Protein AF-A0AAP3EL34-F1 (afdb_monomer_lite)

Radius of gyration: 12.4 Å; chains: 1; bounding box: 31×26×22 Å

Organism: Escherichia coli (NCBI:txid562)

Foldseek 3Di:
DDPVQQKDWDDDPPDPDIDIDHNVVCVVVDDDDDDDPDD

pLDDT: mean 87.45, std 6.22, range [62.16, 93.75]

Secondary structure (DSSP, 8-state):
-BTTTTEEEE--TT--SPEEEEHHHHHHH----PPPPP-

InterPro domains:
  IPR025317 Protein of unknown function DUF4222 [PF13973] (5-32)

Structure (mmCIF, N/CA/C/O backbone):
data_AF-A0AAP3EL34-F1
#
_entry.id   AF-A0AAP3EL34-F1
#
loop_
_atom_site.group_PDB
_atom_site.id
_atom_site.type_symbol
_atom_site.label_atom_id
_atom_site.label_alt_i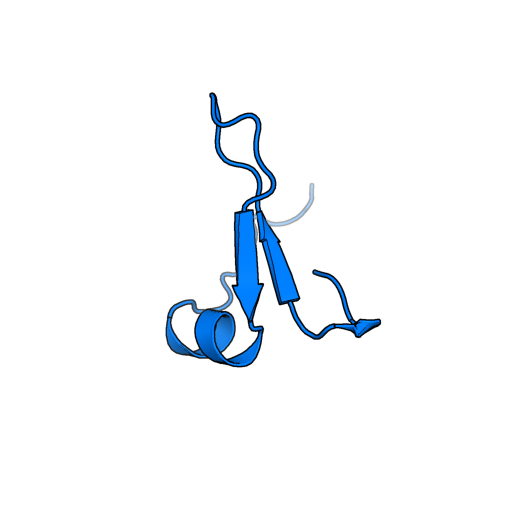d
_atom_site.label_comp_id
_atom_site.label_asym_id
_atom_site.label_entity_id
_atom_site.label_seq_id
_atom_site.pdbx_PDB_ins_code
_atom_site.Cartn_x
_atom_site.Cartn_y
_atom_site.Cartn_z
_atom_site.occupancy
_atom_site.B_iso_or_equiv
_atom_site.auth_seq_id
_atom_site.auth_comp_id
_atom_site.auth_asym_id
_atom_site.auth_atom_id
_atom_site.pdbx_PDB_model_num
ATOM 1 N N . TRP A 1 1 ? 1.263 -1.646 4.038 1.00 83.50 1 TRP A N 1
ATOM 2 C CA . TRP A 1 1 ? 0.069 -2.315 4.593 1.00 83.50 1 TRP A CA 1
ATOM 3 C C . TRP A 1 1 ? -0.583 -1.354 5.572 1.00 83.50 1 TRP A C 1
ATOM 5 O O . TRP A 1 1 ? 0.139 -0.837 6.412 1.00 83.50 1 TRP A O 1
ATOM 15 N N . GLU A 1 2 ? -1.881 -1.078 5.444 1.00 88.88 2 GLU A N 1
ATOM 16 C CA . GLU A 1 2 ? -2.633 -0.201 6.349 1.00 88.88 2 GLU A CA 1
ATOM 17 C C . GLU A 1 2 ? -3.735 -1.016 7.057 1.00 88.88 2 GLU A C 1
ATOM 19 O O . GLU A 1 2 ? -4.719 -1.408 6.418 1.00 88.88 2 GLU A O 1
ATOM 24 N N . PRO A 1 3 ? -3.565 -1.327 8.356 1.00 87.75 3 PRO A N 1
ATOM 25 C CA . PRO A 1 3 ? -4.455 -2.234 9.077 1.00 87.75 3 PRO A CA 1
ATOM 26 C C . PRO A 1 3 ? -5.840 -1.641 9.362 1.00 87.75 3 PRO A C 1
ATOM 28 O O . PRO A 1 3 ? -6.816 -2.385 9.348 1.00 87.75 3 PRO A O 1
ATOM 31 N N . GLU A 1 4 ? -5.936 -0.325 9.572 1.00 93.75 4 GLU A N 1
ATOM 32 C CA . GLU A 1 4 ? -7.183 0.370 9.932 1.00 93.75 4 GLU A CA 1
ATOM 33 C C . GLU A 1 4 ? -8.251 0.262 8.838 1.00 93.75 4 GLU A C 1
ATOM 35 O O . GLU A 1 4 ? -9.423 0.027 9.116 1.00 93.75 4 GLU A O 1
ATOM 40 N N . THR A 1 5 ? -7.837 0.373 7.578 1.00 90.12 5 THR A N 1
ATOM 41 C CA . THR A 1 5 ? -8.725 0.326 6.405 1.00 90.12 5 THR A CA 1
ATOM 42 C C . THR A 1 5 ? -8.610 -0.983 5.626 1.00 90.12 5 THR A C 1
ATOM 44 O O . THR A 1 5 ? -9.225 -1.151 4.573 1.00 90.12 5 THR A O 1
ATOM 47 N N . GLN A 1 6 ? -7.805 -1.917 6.132 1.00 92.38 6 GLN A N 1
ATOM 48 C CA . GLN A 1 6 ? -7.499 -3.193 5.502 1.00 92.38 6 GLN A CA 1
ATOM 49 C C . GLN A 1 6 ? -7.081 -3.070 4.026 1.00 92.38 6 GLN A C 1
ATOM 51 O O . GLN A 1 6 ? -7.592 -3.792 3.164 1.00 92.38 6 GLN A O 1
ATOM 56 N N . ARG A 1 7 ? -6.130 -2.182 3.713 1.00 92.25 7 ARG A N 1
ATOM 57 C CA . ARG A 1 7 ? -5.620 -1.987 2.342 1.00 92.25 7 ARG A CA 1
ATOM 58 C C . ARG A 1 7 ? -4.103 -2.107 2.244 1.00 92.25 7 ARG A C 1
ATOM 60 O O . ARG A 1 7 ? -3.350 -1.780 3.157 1.00 92.25 7 ARG A O 1
ATOM 67 N N . VAL A 1 8 ? -3.633 -2.580 1.099 1.00 92.69 8 VAL A N 1
ATOM 68 C CA . VAL A 1 8 ? -2.217 -2.588 0.735 1.00 92.69 8 VAL A CA 1
ATOM 69 C C . VAL A 1 8 ? -1.954 -1.372 -0.135 1.00 92.69 8 VAL A C 1
ATOM 71 O O . VAL A 1 8 ? -2.537 -1.253 -1.208 1.00 92.69 8 VAL A O 1
ATOM 74 N N . ILE A 1 9 ? -1.082 -0.485 0.337 1.00 91.81 9 ILE A N 1
ATOM 75 C CA . ILE A 1 9 ? -0.580 0.665 -0.416 1.00 91.81 9 ILE A CA 1
ATOM 76 C C . ILE A 1 9 ? 0.744 0.256 -1.050 1.00 91.81 9 ILE A C 1
ATOM 78 O O . ILE A 1 9 ? 1.598 -0.320 -0.370 1.00 91.81 9 ILE A O 1
ATOM 82 N N . TYR A 1 10 ? 0.904 0.538 -2.337 1.00 87.00 10 TYR A N 1
ATOM 83 C CA . TYR A 1 10 ? 2.133 0.268 -3.070 1.00 87.00 10 TYR A CA 1
ATOM 84 C C . TYR A 1 10 ? 2.523 1.476 -3.914 1.00 87.00 10 TYR A C 1
ATOM 86 O O . TYR A 1 10 ? 1.680 2.205 -4.434 1.00 87.00 10 TYR A O 1
ATOM 94 N N . LEU A 1 11 ? 3.830 1.690 -4.035 1.00 84.75 11 LEU A N 1
ATOM 95 C CA . LEU A 1 11 ? 4.384 2.778 -4.827 1.00 84.75 11 LEU A CA 1
ATOM 96 C C . LEU A 1 11 ? 4.683 2.274 -6.232 1.00 84.75 11 LEU A C 1
ATOM 98 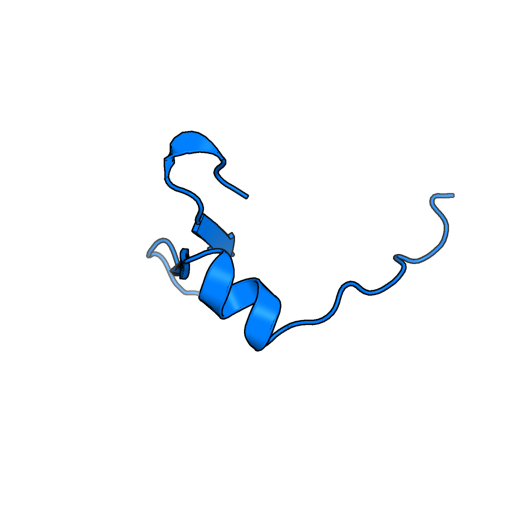O O . LEU A 1 11 ? 5.265 1.204 -6.416 1.00 84.75 11 LEU A O 1
ATOM 102 N N . ARG A 1 12 ? 4.304 3.070 -7.228 1.00 87.00 12 ARG A N 1
ATOM 103 C CA . ARG A 1 12 ? 4.679 2.846 -8.620 1.00 87.00 12 ARG A CA 1
ATOM 104 C C . ARG A 1 12 ? 5.605 3.973 -9.053 1.00 87.00 12 ARG A C 1
ATOM 106 O O . ARG A 1 12 ? 5.299 5.143 -8.842 1.00 87.00 12 ARG A O 1
ATOM 113 N N . LYS A 1 13 ? 6.736 3.613 -9.664 1.00 89.75 13 LYS A N 1
ATOM 114 C CA . LYS A 1 13 ? 7.664 4.593 -10.236 1.00 89.75 13 LYS A CA 1
ATOM 115 C C . LYS A 1 13 ? 6.927 5.449 -11.274 1.00 89.75 13 LYS A C 1
ATOM 117 O O . LYS A 1 13 ? 6.142 4.912 -12.054 1.00 89.75 13 LYS A O 1
ATOM 122 N N . ASP A 1 14 ? 7.173 6.757 -11.244 1.00 90.19 14 ASP A N 1
ATOM 123 C CA . ASP A 1 14 ? 6.590 7.751 -12.157 1.00 90.19 14 ASP A CA 1
ATOM 124 C C . ASP A 1 14 ? 5.059 7.893 -12.065 1.00 90.19 14 ASP A C 1
ATOM 126 O O . ASP A 1 14 ? 4.416 8.416 -12.974 1.00 90.19 14 ASP A O 1
ATOM 130 N N . TYR A 1 15 ? 4.458 7.455 -10.953 1.00 87.31 15 TYR A N 1
ATOM 131 C CA . TYR A 1 15 ? 3.040 7.654 -10.682 1.00 87.31 15 TYR A CA 1
ATOM 132 C C . TYR A 1 15 ? 2.865 8.465 -9.390 1.00 87.31 15 TYR A C 1
ATOM 134 O O . TYR A 1 15 ? 3.140 7.950 -8.307 1.00 87.31 15 TYR A O 1
ATOM 142 N N . PRO A 1 16 ? 2.435 9.737 -9.477 1.00 83.06 16 PRO A N 1
ATOM 143 C CA . PRO A 1 16 ? 2.389 10.632 -8.320 1.00 83.06 16 PRO A CA 1
ATOM 144 C C . PRO A 1 16 ? 1.234 10.326 -7.357 1.00 83.06 16 PRO A C 1
ATOM 146 O O . PRO A 1 16 ? 1.211 10.853 -6.249 1.00 83.06 16 PRO A O 1
ATOM 149 N N . HIS A 1 17 ? 0.265 9.504 -7.766 1.00 88.31 17 HIS A N 1
ATOM 150 C CA . HIS A 1 17 ? -0.884 9.159 -6.935 1.00 88.31 17 HIS A CA 1
ATOM 151 C C . HIS A 1 17 ? -0.638 7.893 -6.112 1.00 88.31 17 HIS A C 1
ATOM 153 O O . HIS A 1 17 ? -0.004 6.937 -6.564 1.00 88.31 17 HIS A O 1
ATOM 159 N N . GLU A 1 18 ? -1.221 7.861 -4.916 1.00 86.19 18 GLU A N 1
ATOM 160 C CA . GLU A 1 18 ? -1.227 6.676 -4.064 1.00 86.19 18 GLU A CA 1
ATOM 161 C C . GLU A 1 18 ? -1.990 5.533 -4.751 1.00 86.19 18 GLU A C 1
ATOM 163 O O . GLU A 1 18 ? -3.165 5.670 -5.096 1.00 86.19 18 GLU A O 1
ATOM 168 N N . CYS A 1 19 ? -1.325 4.393 -4.957 1.00 90.06 19 CYS A N 1
ATOM 169 C CA . CYS A 1 19 ? -1.989 3.174 -5.405 1.00 90.06 19 CYS A CA 1
ATOM 170 C C . CYS A 1 19 ? -2.326 2.310 -4.195 1.00 90.06 19 CYS A C 1
ATOM 172 O O . CYS A 1 19 ? -1.458 2.030 -3.366 1.00 90.06 19 CYS A O 1
ATOM 174 N N . PHE A 1 20 ? -3.570 1.840 -4.119 1.00 92.69 20 PHE A N 1
ATOM 175 C CA . PHE A 1 20 ? -4.001 0.936 -3.064 1.00 92.69 20 PHE A CA 1
ATOM 176 C C . PHE A 1 20 ? -4.892 -0.184 -3.604 1.00 92.69 20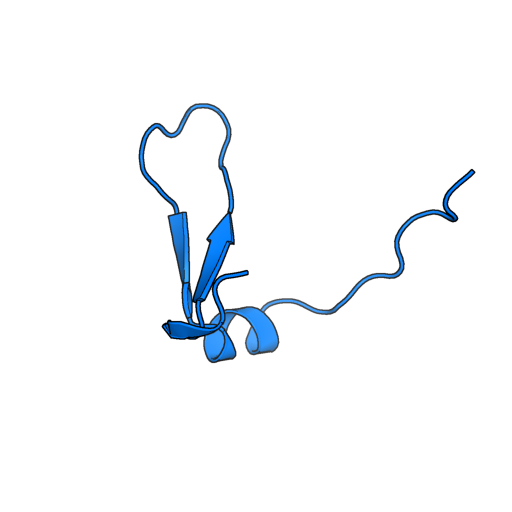 PHE A C 1
ATOM 178 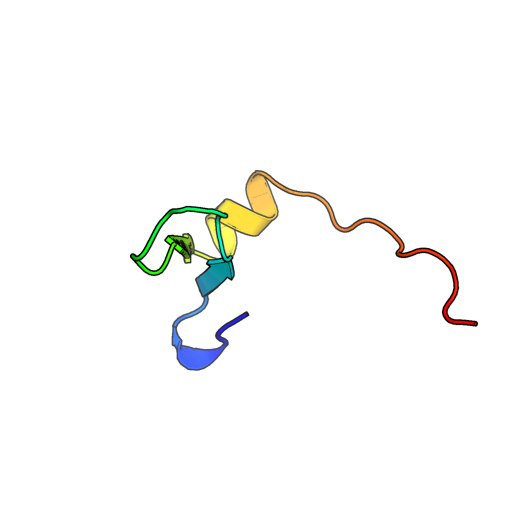O O . PHE A 1 20 ? -5.624 -0.015 -4.578 1.00 92.69 20 PHE A O 1
ATOM 185 N N . SER A 1 21 ? -4.846 -1.335 -2.939 1.00 91.81 21 SER A N 1
ATOM 186 C CA . SER A 1 21 ? -5.741 -2.466 -3.180 1.00 91.81 21 SER A CA 1
ATOM 187 C C . SER A 1 21 ? -6.314 -2.963 -1.852 1.00 91.81 21 SER A C 1
ATOM 189 O O . SER A 1 21 ? -5.566 -3.049 -0.874 1.00 91.81 21 SER A O 1
ATOM 191 N N . PRO A 1 22 ? -7.611 -3.312 -1.772 1.00 93.62 22 PRO A N 1
ATOM 192 C CA . PRO A 1 22 ? -8.161 -3.982 -0.597 1.00 93.62 22 PRO A CA 1
ATOM 193 C C . PRO A 1 22 ? -7.373 -5.254 -0.261 1.00 93.62 22 PRO A C 1
ATOM 195 O O . PRO A 1 22 ? -7.002 -6.009 -1.163 1.00 93.62 22 PRO A O 1
ATOM 198 N N . LEU A 1 23 ? -7.166 -5.534 1.029 1.00 91.06 23 LEU A N 1
ATOM 199 C CA . LEU A 1 23 ? -6.366 -6.675 1.489 1.00 91.06 23 LEU A CA 1
ATOM 200 C C . LEU A 1 23 ? -6.857 -7.996 0.906 1.00 91.06 23 LEU A C 1
ATOM 202 O O . LEU A 1 23 ? -6.053 -8.815 0.477 1.00 91.06 23 LEU A O 1
ATOM 206 N N . TRP A 1 24 ? -8.175 -8.205 0.892 1.00 91.00 24 TRP A N 1
ATOM 207 C CA . TRP A 1 24 ? -8.775 -9.442 0.395 1.00 91.00 24 TRP A CA 1
ATOM 208 C C . TRP A 1 24 ? -8.460 -9.673 -1.086 1.00 91.00 24 TRP A C 1
ATOM 210 O O . TRP A 1 24 ? -8.206 -10.803 -1.491 1.00 91.00 24 TRP A O 1
ATOM 220 N N . LYS A 1 25 ? -8.426 -8.603 -1.890 1.00 93.50 25 LYS A N 1
ATOM 221 C CA . LYS A 1 25 ? -8.084 -8.678 -3.311 1.00 93.50 25 LYS A CA 1
ATOM 222 C C . LYS A 1 25 ? -6.591 -8.936 -3.475 1.00 93.50 25 LYS A C 1
ATOM 224 O O . LYS A 1 25 ? -6.208 -9.812 -4.239 1.00 93.50 25 LYS A O 1
ATOM 229 N N . PHE A 1 26 ? -5.762 -8.232 -2.708 1.00 91.88 26 PHE A N 1
ATOM 230 C CA . PHE A 1 26 ? -4.319 -8.445 -2.718 1.00 91.88 26 PHE A CA 1
ATOM 231 C C . PHE A 1 26 ? -3.949 -9.892 -2.350 1.00 91.88 26 PHE A C 1
ATOM 233 O O . PHE A 1 26 ? -3.209 -10.529 -3.082 1.00 91.88 26 PHE A O 1
ATOM 240 N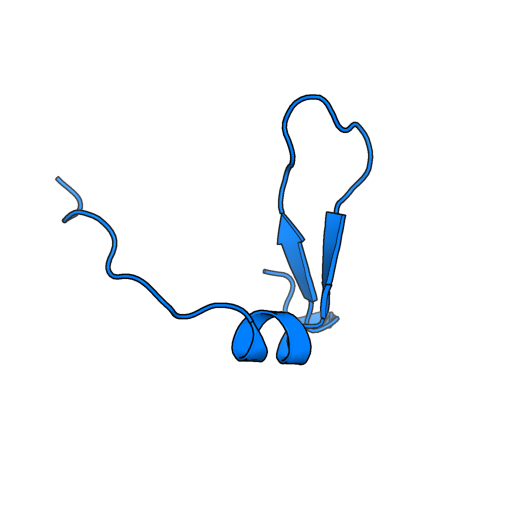 N . ARG A 1 27 ? -4.534 -10.456 -1.285 1.00 89.75 27 ARG A N 1
ATOM 241 C CA . ARG A 1 27 ? -4.308 -11.855 -0.869 1.00 89.75 27 ARG A CA 1
ATOM 242 C C . ARG A 1 27 ? -4.812 -12.899 -1.869 1.00 89.75 27 ARG A C 1
ATOM 244 O O . ARG A 1 27 ? -4.330 -14.022 -1.852 1.00 89.75 27 ARG A O 1
ATOM 251 N N . ARG A 1 28 ? -5.808 -12.559 -2.693 1.00 93.06 28 ARG A N 1
ATOM 252 C CA . ARG A 1 28 ? -6.304 -13.437 -3.763 1.00 93.06 28 ARG A CA 1
ATOM 253 C C . ARG A 1 28 ? -5.334 -13.473 -4.944 1.00 93.06 28 ARG A C 1
ATOM 255 O O . ARG A 1 28 ? -5.132 -14.533 -5.523 1.00 93.06 28 ARG A O 1
ATOM 262 N N . ASP A 1 29 ? -4.790 -12.314 -5.307 1.00 92.50 29 ASP A N 1
ATOM 263 C CA . ASP A 1 29 ? -4.020 -12.135 -6.542 1.00 92.50 29 ASP A CA 1
ATOM 264 C C . ASP A 1 29 ? -2.503 -12.322 -6.339 1.00 92.50 29 ASP A C 1
ATOM 266 O O . ASP A 1 29 ? -1.783 -12.552 -7.308 1.00 92.50 29 ASP A O 1
ATOM 270 N N . PHE A 1 30 ? -2.011 -12.238 -5.099 1.00 89.19 30 PHE A N 1
ATOM 271 C CA . PHE A 1 30 ? -0.590 -12.310 -4.759 1.00 89.19 30 PHE A CA 1
ATOM 272 C C . PHE A 1 30 ? -0.326 -13.356 -3.672 1.00 89.19 30 PHE A C 1
ATOM 274 O O . PHE A 1 30 ? -1.093 -13.487 -2.718 1.00 89.19 30 PHE A O 1
ATOM 281 N N . VAL A 1 31 ? 0.798 -14.062 -3.804 1.00 87.00 31 VAL A N 1
ATOM 282 C CA . VAL A 1 31 ? 1.316 -15.007 -2.809 1.00 87.00 31 VAL A CA 1
ATOM 283 C C . VAL A 1 31 ? 2.491 -14.380 -2.064 1.00 87.00 31 VAL A C 1
ATOM 285 O O . VAL A 1 31 ? 3.240 -13.580 -2.627 1.00 87.00 31 VAL A O 1
ATOM 288 N N . GLU A 1 32 ? 2.633 -14.716 -0.787 1.00 85.25 32 GLU A N 1
ATOM 289 C CA . GLU A 1 32 ? 3.809 -14.352 -0.005 1.00 85.25 32 GLU A CA 1
ATOM 290 C C . GLU A 1 32 ? 5.039 -15.089 -0.555 1.00 85.25 32 GLU A C 1
ATOM 292 O O . GLU A 1 32 ? 5.002 -16.301 -0.764 1.00 85.25 32 GLU A O 1
ATOM 297 N N . CYS A 1 33 ? 6.118 -14.351 -0.810 1.00 83.50 33 CYS A N 1
ATOM 298 C CA . CYS A 1 33 ? 7.401 -14.915 -1.213 1.00 83.50 33 CYS A CA 1
ATOM 299 C C . CYS A 1 33 ? 8.399 -14.738 -0.072 1.00 83.50 33 CYS A C 1
ATOM 301 O O . CYS A 1 33 ? 8.470 -13.659 0.519 1.00 83.50 33 CYS A O 1
ATOM 303 N N . GLU A 1 34 ? 9.208 -15.764 0.191 1.00 85.06 34 GLU A N 1
ATOM 304 C CA . GLU A 1 34 ? 10.347 -15.627 1.095 1.00 85.06 34 GLU A CA 1
ATOM 305 C C . GLU A 1 34 ? 11.332 -14.607 0.509 1.00 85.06 34 GLU A C 1
ATOM 307 O O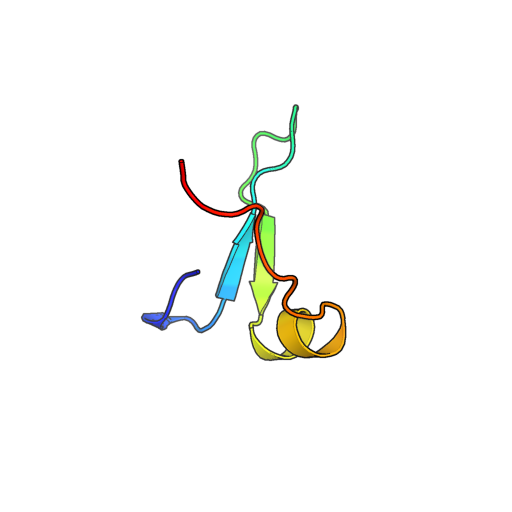 . GLU A 1 34 ? 11.755 -14.705 -0.647 1.00 85.06 34 GLU A O 1
ATOM 312 N N . GLY A 1 35 ? 11.650 -13.578 1.295 1.00 80.19 35 GLY A N 1
ATOM 313 C CA . GLY A 1 35 ? 12.690 -12.623 0.934 1.00 80.19 35 GLY A CA 1
ATOM 314 C C . GLY A 1 35 ? 14.067 -13.296 0.937 1.00 80.19 35 GLY A C 1
ATOM 315 O O . GLY A 1 35 ? 14.248 -14.318 1.603 1.00 80.19 35 GLY A O 1
ATOM 316 N N . PRO A 1 36 ? 15.063 -12.735 0.229 1.00 79.06 36 PRO A N 1
ATOM 317 C CA . PRO A 1 36 ? 16.439 -13.178 0.407 1.00 79.06 36 PRO A CA 1
ATOM 318 C C . PRO A 1 36 ? 16.813 -13.078 1.897 1.00 79.06 36 PRO A C 1
ATOM 320 O O . PRO A 1 36 ? 16.339 -12.157 2.573 1.00 79.06 36 PRO A O 1
ATOM 323 N N . PRO A 1 37 ? 17.629 -14.009 2.425 1.00 77.75 37 PRO A N 1
ATOM 324 C CA . PRO A 1 37 ? 18.043 -13.966 3.820 1.00 77.75 37 PRO A CA 1
ATOM 325 C C . PRO A 1 37 ? 18.636 -12.591 4.133 1.00 77.75 37 PRO A C 1
ATOM 327 O O . PRO A 1 37 ? 19.477 -12.083 3.389 1.00 77.75 37 PRO A O 1
ATOM 330 N N . ALA A 1 38 ? 18.155 -11.971 5.212 1.00 73.75 38 ALA A N 1
ATOM 331 C CA . ALA A 1 38 ? 18.722 -10.724 5.700 1.00 73.75 38 ALA A CA 1
ATOM 332 C C . ALA A 1 38 ? 20.178 -10.995 6.119 1.00 73.75 38 ALA A C 1
ATOM 334 O O . ALA A 1 38 ? 20.414 -11.836 6.989 1.00 73.75 38 ALA A O 1
ATOM 335 N N . HIS A 1 39 ? 21.128 -10.342 5.446 1.00 62.16 39 HIS A N 1
ATOM 336 C CA . HIS A 1 39 ? 22.551 -10.363 5.791 1.00 62.16 39 HIS A CA 1
ATOM 337 C C . HIS A 1 39 ? 22.857 -9.436 6.966 1.00 62.16 39 HIS A C 1
ATOM 339 O O . HIS A 1 39 ? 22.250 -8.341 7.020 1.00 62.16 39 HIS A O 1
#

Sequence (39 aa):
WEPETQRVIYLRKDYPHECFSPLWKFRRDFVECEGPPAH